Protein AF-A0A7V4UHH2-F1 (afdb_monomer)

Structure (mmCIF, N/CA/C/O backbone):
data_AF-A0A7V4UHH2-F1
#
_entry.id   AF-A0A7V4UHH2-F1
#
loop_
_atom_site.group_PDB
_atom_site.id
_atom_site.type_symbol
_atom_site.label_atom_id
_atom_site.label_alt_id
_atom_site.label_comp_id
_atom_site.label_asym_id
_atom_site.label_entity_id
_atom_site.label_seq_id
_atom_site.pdbx_PDB_ins_code
_atom_site.Cartn_x
_atom_site.Cartn_y
_atom_site.Cartn_z
_atom_site.occupancy
_atom_site.B_iso_or_equiv
_atom_site.auth_seq_id
_atom_site.auth_comp_id
_atom_site.auth_asym_id
_atom_site.auth_atom_id
_atom_site.pdbx_PDB_mod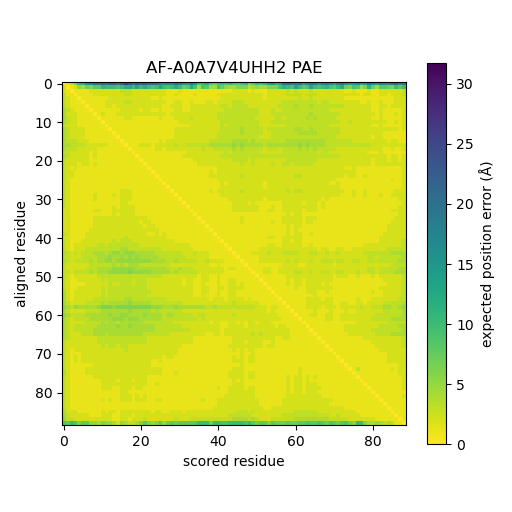el_num
ATOM 1 N N . MET A 1 1 ? -1.403 -8.468 13.330 1.00 68.56 1 MET A N 1
ATOM 2 C CA . MET A 1 1 ? -0.096 -8.697 12.677 1.00 68.56 1 MET A CA 1
ATOM 3 C C . MET A 1 1 ? 0.159 -7.509 11.778 1.00 68.56 1 MET A C 1
ATOM 5 O O . MET A 1 1 ? -0.739 -7.137 11.039 1.00 68.56 1 MET A O 1
ATOM 9 N N . ALA A 1 2 ? 1.339 -6.898 11.865 1.00 88.56 2 ALA A N 1
ATOM 10 C CA . ALA A 1 2 ? 1.680 -5.758 11.020 1.00 88.56 2 ALA A CA 1
ATOM 11 C C . ALA A 1 2 ? 1.692 -6.163 9.536 1.00 88.56 2 ALA A C 1
ATOM 13 O O . ALA A 1 2 ? 2.183 -7.242 9.197 1.00 88.56 2 ALA A O 1
ATOM 14 N N . TYR A 1 3 ? 1.180 -5.298 8.661 1.00 98.25 3 TYR A N 1
ATOM 15 C CA . TYR A 1 3 ? 1.313 -5.473 7.218 1.00 98.25 3 TYR A CA 1
ATOM 16 C C . TYR A 1 3 ? 2.788 -5.423 6.813 1.00 98.25 3 TYR A C 1
ATOM 18 O O . TYR A 1 3 ? 3.591 -4.710 7.425 1.00 98.25 3 TYR A O 1
ATOM 26 N N . THR A 1 4 ? 3.144 -6.158 5.765 1.00 98.06 4 THR A N 1
ATOM 27 C CA . THR A 1 4 ? 4.507 -6.244 5.234 1.00 98.06 4 TH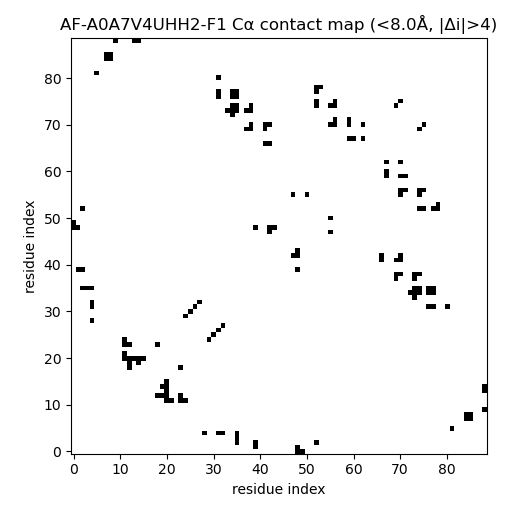R A CA 1
ATOM 28 C C . THR A 1 4 ? 4.519 -5.930 3.744 1.00 98.06 4 THR A C 1
ATOM 30 O O . THR A 1 4 ? 3.495 -6.018 3.068 1.00 98.06 4 THR A O 1
ATOM 33 N N . LEU A 1 5 ? 5.681 -5.522 3.230 1.00 98.44 5 LEU A N 1
ATOM 34 C CA . LEU A 1 5 ? 5.845 -5.242 1.807 1.00 98.44 5 LEU A CA 1
ATOM 35 C C . LEU A 1 5 ? 5.834 -6.570 1.030 1.00 98.44 5 LEU A C 1
ATOM 37 O O . LEU A 1 5 ? 6.732 -7.386 1.259 1.00 98.44 5 LEU A O 1
ATOM 41 N N . PRO A 1 6 ? 4.842 -6.823 0.153 1.00 97.88 6 PRO A N 1
ATOM 42 C CA . PRO A 1 6 ? 4.805 -8.054 -0.625 1.00 97.88 6 PRO A CA 1
ATOM 43 C C . PRO A 1 6 ? 5.971 -8.068 -1.619 1.00 97.88 6 PRO A C 1
ATOM 45 O O . PRO A 1 6 ? 6.243 -7.036 -2.225 1.00 97.88 6 PRO A O 1
ATOM 48 N N . PRO A 1 7 ? 6.663 -9.201 -1.820 1.00 97.75 7 PRO A N 1
ATOM 49 C CA . PRO A 1 7 ? 7.691 -9.283 -2.849 1.00 97.75 7 PRO A CA 1
ATOM 50 C C . PRO A 1 7 ? 7.071 -9.086 -4.238 1.00 97.75 7 PRO A C 1
ATOM 52 O O . PRO A 1 7 ? 5.953 -9.538 -4.495 1.00 97.75 7 PRO A O 1
ATOM 55 N N . LEU A 1 8 ? 7.809 -8.448 -5.149 1.00 98.19 8 LEU A N 1
ATOM 56 C CA . LEU A 1 8 ? 7.393 -8.378 -6.549 1.00 98.19 8 LEU A CA 1
ATOM 57 C C . LEU A 1 8 ? 7.423 -9.780 -7.185 1.00 98.19 8 LEU A C 1
ATOM 59 O O . LEU A 1 8 ? 8.350 -10.546 -6.910 1.00 98.19 8 LEU A O 1
ATOM 63 N N . PRO A 1 9 ? 6.466 -10.111 -8.074 1.00 98.00 9 PRO A N 1
ATOM 64 C CA . PRO A 1 9 ? 6.446 -11.400 -8.769 1.00 98.00 9 PRO A CA 1
ATOM 65 C C . PRO A 1 9 ? 7.486 -11.502 -9.903 1.00 98.00 9 PRO A C 1
ATOM 67 O O . PRO A 1 9 ? 7.614 -12.552 -10.527 1.00 98.00 9 PRO A O 1
ATOM 70 N N . TYR A 1 10 ? 8.239 -10.430 -10.165 1.00 98.44 10 TYR A N 1
ATOM 71 C CA . TYR A 1 10 ? 9.243 -10.319 -11.223 1.00 98.44 10 TYR A CA 1
ATOM 72 C C . TYR A 1 10 ? 10.390 -9.374 -10.810 1.00 98.44 10 TYR A C 1
ATOM 74 O O . TYR A 1 10 ? 10.311 -8.670 -9.800 1.00 98.44 10 TYR A O 1
ATOM 82 N N . ALA A 1 11 ? 11.476 -9.356 -11.589 1.00 98.50 11 ALA A N 1
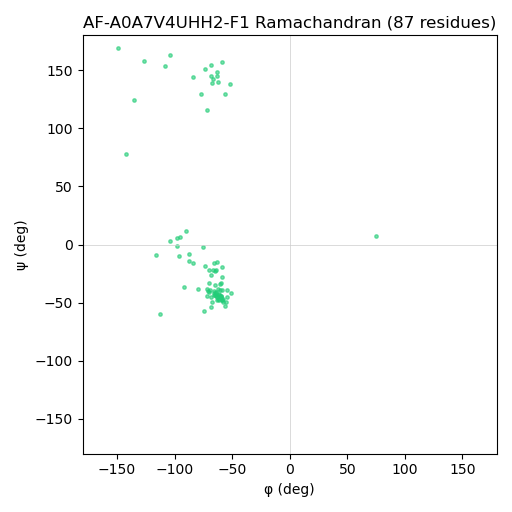ATOM 83 C CA . ALA A 1 11 ? 12.611 -8.454 -11.371 1.00 98.50 11 ALA A CA 1
ATOM 84 C C . ALA A 1 11 ? 12.241 -6.982 -11.641 1.00 98.50 11 ALA A C 1
ATOM 86 O O . ALA A 1 11 ? 11.357 -6.695 -12.443 1.00 98.50 11 ALA A O 1
ATOM 87 N N . TYR A 1 12 ? 12.950 -6.027 -11.026 1.00 98.75 12 TYR A N 1
ATOM 88 C CA . TYR A 1 12 ? 12.640 -4.593 -11.172 1.00 98.75 12 TYR A CA 1
ATOM 89 C C . TYR A 1 12 ? 12.683 -4.077 -12.618 1.00 98.75 12 TYR A C 1
ATOM 91 O O . TYR A 1 12 ? 11.967 -3.139 -12.938 1.00 98.75 12 TYR A O 1
ATOM 99 N N . ASN A 1 13 ? 13.483 -4.688 -13.491 1.00 98.62 13 ASN A N 1
ATOM 100 C CA . ASN A 1 13 ? 13.595 -4.326 -14.905 1.00 98.62 13 ASN A CA 1
ATOM 101 C C . ASN A 1 13 ? 12.697 -5.163 -15.835 1.00 98.62 13 ASN A C 1
ATOM 103 O O . ASN A 1 13 ? 12.819 -5.042 -17.050 1.00 98.62 13 ASN A O 1
ATOM 107 N N . ALA A 1 14 ? 11.825 -6.026 -15.300 1.00 98.62 14 ALA A N 1
ATOM 108 C CA . ALA A 1 14 ? 11.009 -6.933 -16.112 1.00 98.62 14 ALA A CA 1
ATOM 109 C C . ALA A 1 14 ? 10.001 -6.209 -17.020 1.00 98.62 14 ALA A C 1
ATOM 111 O O . ALA A 1 14 ? 9.587 -6.770 -18.026 1.00 98.62 14 ALA A O 1
ATOM 112 N N . LEU A 1 15 ? 9.637 -4.969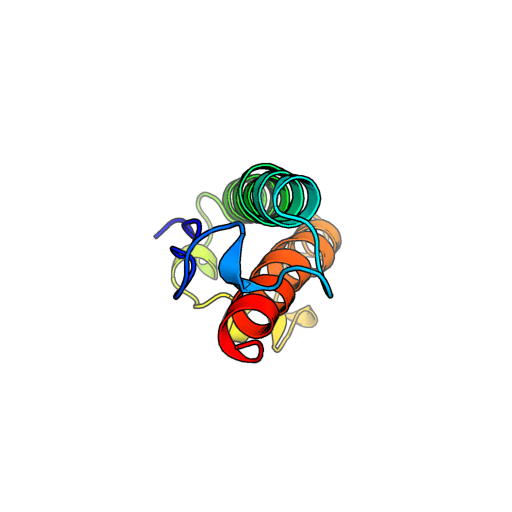 -16.678 1.00 98.56 15 LEU A N 1
ATOM 113 C CA . LEU A 1 15 ? 8.645 -4.174 -17.403 1.00 98.56 15 LEU A CA 1
ATOM 114 C C . LEU A 1 15 ? 9.269 -3.174 -18.392 1.00 98.56 15 LEU A C 1
ATOM 116 O O . LEU A 1 15 ? 8.553 -2.358 -18.976 1.00 98.56 15 LEU A O 1
ATOM 120 N N . GLU A 1 16 ? 10.589 -3.193 -18.590 1.00 98.19 16 GLU A N 1
ATOM 121 C CA . GLU A 1 16 ? 11.220 -2.331 -19.591 1.00 98.19 16 GLU A CA 1
ATOM 122 C C . GLU A 1 16 ? 10.850 -2.750 -21.026 1.00 98.19 16 GLU A C 1
ATOM 124 O O . GLU A 1 16 ? 10.709 -3.941 -21.303 1.00 98.19 16 GLU A O 1
ATOM 129 N N . PRO A 1 17 ? 10.705 -1.793 -21.970 1.00 98.31 17 PRO A N 1
ATOM 130 C CA . PRO A 1 17 ? 10.927 -0.345 -21.844 1.00 98.31 17 PRO A CA 1
ATOM 131 C C . PRO A 1 17 ? 9.674 0.438 -21.405 1.00 98.31 17 PRO A C 1
ATOM 133 O O . PRO A 1 17 ? 9.634 1.661 -21.527 1.00 98.31 17 PRO A O 1
ATOM 136 N N . HIS A 1 18 ? 8.621 -0.252 -20.961 1.00 98.69 18 HIS A N 1
ATOM 137 C CA . HIS A 1 18 ? 7.324 0.353 -20.657 1.00 98.69 18 HIS A CA 1
ATOM 138 C C . HIS A 1 18 ? 7.307 1.038 -19.288 1.00 98.69 18 HIS A C 1
ATOM 140 O O . HIS A 1 18 ? 6.718 2.109 -19.147 1.00 98.69 18 HIS A O 1
ATOM 146 N N . ILE A 1 19 ? 7.971 0.437 -18.297 1.00 98.69 19 ILE A N 1
ATOM 147 C CA . ILE A 1 19 ? 8.227 1.026 -16.981 1.00 98.69 19 ILE A CA 1
ATOM 148 C C . ILE A 1 19 ? 9.685 0.751 -16.615 1.00 98.69 19 ILE A C 1
ATOM 150 O O . ILE A 1 19 ? 10.120 -0.399 -16.608 1.00 98.69 19 ILE A O 1
ATOM 154 N N . ASP A 1 20 ? 10.442 1.806 -16.321 1.00 98.81 20 ASP A N 1
ATOM 155 C CA . ASP A 1 20 ? 11.875 1.712 -16.048 1.00 98.81 20 ASP A CA 1
ATOM 156 C C . ASP A 1 20 ? 12.189 1.093 -14.675 1.00 98.81 20 ASP A C 1
ATOM 158 O O . ASP A 1 20 ? 11.441 1.246 -13.699 1.00 98.81 20 ASP A O 1
ATOM 162 N N . ALA A 1 21 ? 13.346 0.430 -14.576 1.00 98.75 21 ALA A N 1
ATOM 163 C CA . ALA A 1 21 ? 13.748 -0.267 -13.357 1.00 98.75 21 ALA A CA 1
ATOM 164 C C . ALA A 1 21 ? 13.868 0.650 -12.129 1.00 98.75 21 ALA A C 1
ATOM 166 O O . ALA A 1 21 ? 13.583 0.228 -11.003 1.00 98.75 21 ALA A O 1
ATOM 167 N N . ARG A 1 22 ? 14.274 1.913 -12.324 1.00 98.75 22 ARG A N 1
ATOM 168 C CA . ARG A 1 22 ? 14.460 2.861 -11.220 1.00 98.75 22 ARG A CA 1
ATOM 169 C C . ARG A 1 22 ? 13.120 3.292 -10.631 1.00 98.75 22 ARG A C 1
ATOM 171 O O . ARG A 1 22 ? 12.997 3.359 -9.405 1.00 98.75 22 ARG A O 1
ATOM 178 N N . THR A 1 23 ? 12.121 3.524 -11.478 1.00 98.88 23 THR A N 1
ATOM 179 C CA . THR A 1 23 ? 10.733 3.730 -11.060 1.00 98.88 23 THR A CA 1
ATOM 180 C C . THR A 1 23 ? 10.236 2.527 -10.273 1.00 98.88 23 THR A C 1
ATOM 182 O O . THR A 1 23 ? 9.752 2.710 -9.160 1.00 98.88 23 THR A O 1
ATOM 185 N N . MET A 1 24 ? 10.411 1.301 -10.775 1.00 98.81 24 MET A N 1
ATOM 186 C CA . MET A 1 24 ? 9.949 0.092 -10.080 1.00 98.81 24 MET A CA 1
ATOM 187 C C . MET A 1 24 ? 10.581 -0.069 -8.691 1.00 98.81 24 MET A C 1
ATOM 189 O O . MET A 1 24 ? 9.875 -0.332 -7.716 1.00 98.81 24 MET A O 1
ATOM 193 N N . GLU A 1 25 ? 11.890 0.156 -8.569 1.00 98.81 25 GLU A N 1
ATOM 194 C CA . GLU A 1 25 ? 12.602 0.075 -7.292 1.00 98.81 25 GLU A CA 1
ATOM 195 C C . GLU A 1 25 ? 12.102 1.123 -6.286 1.00 98.81 25 GLU A C 1
ATOM 197 O O . GLU A 1 25 ? 11.802 0.786 -5.137 1.00 98.81 25 GLU A O 1
ATOM 202 N N . ILE A 1 26 ? 11.972 2.389 -6.696 1.00 98.88 26 ILE A N 1
ATOM 203 C CA . ILE A 1 26 ? 11.514 3.473 -5.813 1.00 98.88 26 ILE A CA 1
ATOM 204 C C . ILE A 1 26 ? 10.035 3.287 -5.447 1.00 98.88 26 ILE A C 1
ATOM 206 O O . ILE A 1 26 ? 9.657 3.399 -4.278 1.00 98.88 26 ILE A O 1
ATOM 210 N N . HIS A 1 27 ? 9.190 2.975 -6.425 1.00 98.88 27 HIS A N 1
ATOM 211 C CA . HIS A 1 27 ? 7.749 2.827 -6.244 1.00 98.88 27 HIS A CA 1
ATOM 212 C C . HIS A 1 27 ? 7.421 1.661 -5.299 1.00 98.88 27 HIS A C 1
ATOM 214 O O . HIS A 1 27 ? 6.607 1.808 -4.384 1.00 98.88 27 HIS A O 1
ATOM 220 N N . HIS A 1 28 ? 8.133 0.542 -5.433 1.00 98.88 28 HIS A N 1
ATOM 221 C CA . HIS A 1 28 ? 7.992 -0.602 -4.543 1.00 98.88 28 HIS A CA 1
ATOM 222 C C . HIS A 1 28 ? 8.636 -0.361 -3.164 1.00 98.88 28 HIS A C 1
ATOM 224 O O . HIS A 1 28 ? 7.967 -0.420 -2.135 1.00 98.88 28 HIS A O 1
ATOM 230 N N . THR A 1 29 ? 9.932 -0.045 -3.104 1.00 98.69 29 THR A N 1
ATOM 231 C CA . THR A 1 29 ? 10.681 -0.056 -1.829 1.00 98.69 29 THR A CA 1
ATOM 232 C C . THR A 1 29 ? 10.543 1.220 -1.001 1.00 98.69 29 THR A C 1
ATOM 234 O O . THR A 1 29 ? 10.891 1.216 0.182 1.00 98.69 29 THR A O 1
ATOM 237 N N . LYS A 1 30 ? 10.064 2.323 -1.593 1.00 98.69 30 LYS A N 1
ATOM 238 C CA . LYS A 1 30 ? 9.870 3.605 -0.895 1.00 98.69 30 LYS A CA 1
ATOM 239 C C . LYS A 1 30 ? 8.398 3.958 -0.772 1.00 98.69 30 LYS A C 1
ATOM 241 O O . LYS A 1 30 ? 7.917 4.073 0.351 1.00 98.69 30 LYS A O 1
ATOM 246 N N . HIS A 1 31 ? 7.677 4.102 -1.883 1.00 98.88 31 HIS A N 1
ATOM 247 C CA . HIS A 1 31 ? 6.282 4.558 -1.832 1.00 98.88 31 HIS A CA 1
ATOM 248 C C . HIS A 1 31 ? 5.363 3.515 -1.187 1.00 98.88 31 HIS A C 1
ATOM 250 O O . 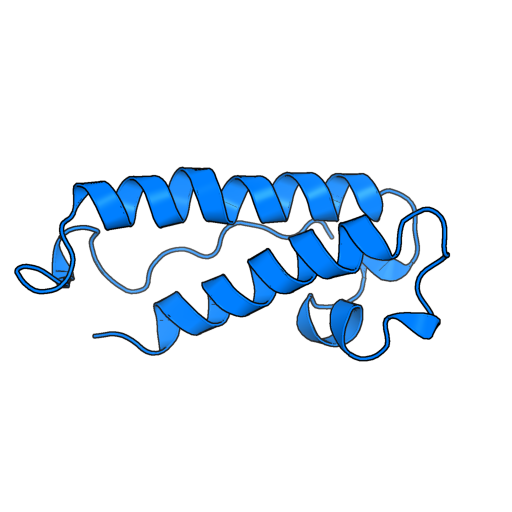HIS A 1 31 ? 4.708 3.824 -0.192 1.00 98.88 31 HIS A O 1
ATOM 256 N N . HIS A 1 32 ? 5.371 2.268 -1.673 1.00 98.81 32 HIS A N 1
ATOM 257 C CA . HIS A 1 32 ? 4.556 1.209 -1.072 1.00 98.81 32 HIS A CA 1
ATOM 258 C C . HIS A 1 32 ? 4.947 0.954 0.396 1.00 98.81 32 HIS A C 1
ATOM 260 O O . HIS A 1 32 ? 4.080 0.885 1.269 1.00 98.81 32 HIS A O 1
ATOM 266 N N . GLN A 1 33 ? 6.250 0.927 0.697 1.00 98.81 33 GLN A N 1
ATOM 267 C CA . GLN A 1 33 ? 6.739 0.780 2.071 1.00 98.81 33 GLN A CA 1
ATOM 268 C C . GLN A 1 33 ? 6.278 1.916 3.000 1.00 98.81 33 GLN A C 1
ATOM 270 O O . GLN A 1 33 ? 5.942 1.660 4.156 1.00 98.81 33 GLN A O 1
ATOM 275 N N . ALA A 1 34 ? 6.237 3.165 2.524 1.00 98.88 34 ALA A N 1
ATOM 276 C CA . ALA A 1 34 ? 5.779 4.298 3.325 1.00 98.88 34 ALA A CA 1
ATOM 277 C C . ALA A 1 34 ? 4.301 4.160 3.714 1.00 98.88 34 ALA A C 1
ATOM 279 O O . ALA A 1 34 ? 3.955 4.390 4.874 1.00 98.88 34 ALA A O 1
ATOM 280 N N . TYR A 1 35 ? 3.445 3.719 2.784 1.00 98.88 35 TYR A N 1
ATOM 281 C CA . TYR A 1 35 ? 2.045 3.424 3.095 1.00 98.88 35 TYR A CA 1
ATOM 282 C C . TYR A 1 35 ? 1.932 2.356 4.184 1.00 98.88 35 TYR A C 1
ATOM 284 O O . TYR A 1 35 ? 1.240 2.570 5.177 1.00 98.88 35 TYR A O 1
ATOM 292 N N . ILE A 1 36 ? 2.673 1.254 4.055 1.00 98.81 36 ILE A N 1
ATOM 293 C CA . ILE A 1 36 ? 2.676 0.162 5.039 1.00 98.81 36 ILE A CA 1
ATOM 294 C C . ILE A 1 36 ? 3.102 0.660 6.425 1.00 98.81 36 ILE A C 1
ATOM 296 O O . ILE A 1 36 ? 2.411 0.407 7.411 1.00 98.81 36 ILE A O 1
ATOM 300 N N . ASN A 1 37 ? 4.198 1.420 6.506 1.00 98.75 37 ASN A N 1
ATOM 301 C CA . ASN A 1 37 ? 4.697 1.960 7.772 1.00 98.75 37 ASN A CA 1
ATOM 302 C C . ASN A 1 37 ? 3.642 2.829 8.470 1.00 98.75 37 ASN A C 1
ATOM 304 O O . ASN A 1 37 ? 3.381 2.664 9.661 1.00 98.75 37 ASN A O 1
ATOM 308 N N . ASN A 1 38 ? 3.010 3.727 7.715 1.00 98.81 38 ASN A N 1
ATOM 309 C CA . ASN A 1 38 ? 2.042 4.674 8.255 1.00 98.81 38 ASN A CA 1
ATOM 310 C C . ASN A 1 38 ? 0.736 4.001 8.690 1.00 98.81 38 ASN A C 1
ATOM 312 O O . ASN A 1 38 ? 0.187 4.366 9.729 1.00 98.81 38 ASN A O 1
ATOM 316 N N . VAL A 1 39 ? 0.218 3.032 7.921 1.00 98.69 39 VAL A N 1
ATOM 317 C CA . VAL A 1 39 ? -1.007 2.325 8.325 1.00 98.69 39 VAL A CA 1
ATOM 318 C C . VAL A 1 39 ? -0.747 1.434 9.538 1.00 98.69 39 VAL A C 1
ATOM 320 O O . VAL A 1 39 ? -1.564 1.447 10.452 1.00 98.69 39 VAL A O 1
ATOM 323 N N . ASN A 1 40 ? 0.407 0.756 9.611 1.00 98.62 40 ASN A N 1
ATOM 324 C CA . ASN A 1 40 ? 0.789 -0.049 10.773 1.00 98.62 40 ASN A CA 1
ATOM 325 C C . ASN A 1 40 ? 0.869 0.805 12.042 1.00 98.62 40 ASN A C 1
ATOM 327 O O . ASN A 1 40 ? 0.315 0.423 13.068 1.00 98.62 40 ASN A O 1
ATOM 331 N N . ALA A 1 41 ? 1.497 1.983 11.962 1.00 98.50 41 ALA A N 1
ATOM 332 C CA . ALA A 1 41 ? 1.558 2.918 13.083 1.00 98.50 41 ALA A CA 1
ATOM 333 C C . ALA A 1 41 ? 0.163 3.411 13.508 1.00 98.50 41 ALA A C 1
ATOM 335 O O . ALA A 1 41 ? -0.104 3.554 14.697 1.00 98.50 41 ALA A O 1
ATOM 336 N N . ALA A 1 42 ? -0.743 3.645 12.552 1.00 98.25 42 ALA A N 1
ATOM 337 C CA . ALA A 1 42 ? -2.092 4.133 12.838 1.00 98.25 42 ALA A CA 1
ATOM 338 C C . ALA A 1 42 ? -2.989 3.098 13.534 1.00 98.25 42 ALA A C 1
ATOM 340 O O . ALA A 1 42 ? -3.854 3.481 14.319 1.00 98.25 42 ALA A O 1
ATOM 341 N N . ILE A 1 43 ? -2.812 1.809 13.231 1.00 97.62 43 ILE A N 1
ATOM 342 C CA . ILE A 1 43 ? -3.638 0.725 13.784 1.00 97.62 43 ILE A CA 1
ATOM 343 C C . ILE A 1 43 ? -2.986 0.013 14.974 1.00 97.62 43 ILE A C 1
ATOM 345 O O . ILE A 1 43 ? -3.602 -0.892 15.536 1.00 97.62 43 ILE A O 1
ATOM 349 N N . GLN A 1 44 ? -1.772 0.402 15.368 1.00 97.50 44 GLN A N 1
ATOM 350 C CA . GLN A 1 44 ? -1.021 -0.263 16.429 1.00 97.50 44 GLN A CA 1
ATOM 351 C C . GLN A 1 44 ? -1.810 -0.307 17.750 1.00 97.50 44 GLN A C 1
ATOM 353 O O . GLN A 1 44 ? -2.308 0.709 18.230 1.00 97.50 44 GLN A O 1
ATOM 358 N N . GLY A 1 45 ? -1.907 -1.491 18.354 1.00 95.12 45 GLY A N 1
ATOM 359 C CA . GLY A 1 45 ? -2.638 -1.734 19.598 1.00 95.12 45 GLY A CA 1
ATOM 360 C C . GLY A 1 45 ? -4.162 -1.756 19.451 1.00 95.12 45 GLY A C 1
ATOM 361 O O . GLY A 1 45 ? -4.862 -1.827 20.459 1.00 95.12 45 GLY A O 1
ATOM 362 N N . THR A 1 46 ? -4.691 -1.700 18.226 1.00 95.06 46 THR A N 1
ATOM 363 C CA . THR A 1 46 ? -6.135 -1.770 17.950 1.00 95.06 46 THR A CA 1
ATOM 364 C C . THR A 1 46 ? -6.536 -3.146 17.412 1.00 95.06 46 THR A C 1
ATOM 366 O O . THR A 1 46 ? -5.707 -3.904 16.906 1.00 95.06 46 THR A O 1
ATOM 369 N N . ASP A 1 47 ? -7.832 -3.469 17.436 1.00 94.44 47 ASP A N 1
ATOM 370 C CA . ASP A 1 47 ? -8.339 -4.707 16.822 1.00 94.44 47 ASP A CA 1
ATOM 371 C C . ASP A 1 47 ? -8.196 -4.741 15.290 1.00 94.44 47 ASP A C 1
ATOM 373 O O . ASP A 1 47 ? -8.247 -5.818 14.691 1.00 94.44 47 ASP A O 1
ATOM 377 N N . PHE A 1 48 ? -7.952 -3.591 14.652 1.00 96.19 48 PHE A N 1
ATOM 378 C CA . PHE A 1 48 ? -7.760 -3.496 13.205 1.00 96.19 48 PHE A CA 1
ATOM 379 C C . PHE A 1 48 ? -6.486 -4.201 12.721 1.00 96.19 48 PHE A C 1
ATOM 381 O O . PHE A 1 48 ? -6.442 -4.620 11.569 1.00 96.19 48 PHE A O 1
ATOM 388 N N . GLU A 1 49 ? -5.489 -4.426 13.588 1.00 96.06 49 GLU A N 1
ATOM 389 C CA . GLU A 1 49 ? -4.277 -5.197 13.253 1.00 96.06 49 GLU A CA 1
ATOM 390 C C . GLU A 1 49 ? -4.550 -6.637 12.799 1.00 96.06 49 GLU A C 1
ATOM 392 O O . GLU A 1 49 ? -3.665 -7.310 12.265 1.00 96.06 49 GLU A O 1
ATOM 397 N N . LYS A 1 50 ? -5.731 -7.171 13.113 1.00 95.19 50 LYS A N 1
ATOM 398 C CA . LYS A 1 50 ? -6.112 -8.548 12.785 1.00 95.19 50 LYS A CA 1
ATOM 399 C C . LYS A 1 50 ? -6.744 -8.653 11.398 1.00 95.19 50 LYS A C 1
ATOM 401 O O . LYS A 1 50 ? -6.882 -9.762 10.895 1.00 95.19 50 LYS A O 1
ATOM 406 N N . LEU A 1 51 ? -7.136 -7.524 10.808 1.00 96.69 51 LEU A N 1
ATOM 407 C CA . LEU A 1 51 ? -7.797 -7.474 9.512 1.00 96.69 51 LEU A CA 1
ATOM 408 C C . LEU A 1 51 ? -6.772 -7.508 8.385 1.00 96.69 51 LEU A C 1
ATOM 410 O O . LEU A 1 51 ? -5.725 -6.860 8.462 1.00 96.69 51 LEU A O 1
ATOM 414 N N . SER A 1 52 ? -7.114 -8.177 7.289 1.00 97.50 52 SER A N 1
ATOM 415 C CA . SER A 1 52 ? -6.455 -7.903 6.011 1.00 97.50 52 SER A CA 1
ATOM 416 C C . SER A 1 52 ? -6.644 -6.430 5.618 1.00 97.50 52 SER A C 1
ATOM 418 O O . SER A 1 52 ? -7.588 -5.767 6.059 1.00 97.50 52 SER A O 1
ATOM 420 N N . VAL A 1 53 ? -5.761 -5.897 4.767 1.00 98.00 53 VAL A N 1
ATOM 421 C CA . VAL A 1 53 ? -5.882 -4.499 4.323 1.00 98.00 53 VAL A CA 1
ATOM 422 C C . VAL A 1 53 ? -7.202 -4.246 3.586 1.00 98.00 53 VAL A C 1
ATOM 424 O O . VAL A 1 53 ? -7.800 -3.187 3.748 1.00 98.00 53 VAL A O 1
ATOM 427 N N . GLU A 1 54 ? -7.701 -5.235 2.841 1.00 98.06 54 GLU A N 1
ATOM 428 C CA . GLU A 1 54 ? -8.984 -5.164 2.138 1.00 98.06 54 GLU A CA 1
ATOM 429 C C . GLU A 1 54 ? -10.166 -5.074 3.105 1.00 98.06 54 GLU A C 1
ATOM 431 O O . GLU A 1 54 ? -11.075 -4.274 2.895 1.00 98.06 54 GLU A O 1
ATOM 436 N N . GLU A 1 55 ? -10.159 -5.865 4.181 1.00 97.81 55 GLU A N 1
ATOM 437 C CA . GLU A 1 55 ? -11.181 -5.791 5.230 1.00 97.81 55 GLU A CA 1
ATOM 438 C C . GLU A 1 55 ? -11.122 -4.460 5.981 1.00 97.81 55 GLU A C 1
ATOM 440 O O . GLU A 1 55 ? -12.170 -3.876 6.261 1.00 97.81 55 GLU A O 1
ATOM 445 N N . LEU A 1 56 ? -9.914 -3.957 6.256 1.00 97.56 56 LEU A N 1
ATOM 446 C CA . LEU A 1 56 ? -9.699 -2.675 6.923 1.00 97.56 56 LEU A CA 1
ATOM 447 C C . LEU A 1 56 ? -10.303 -1.506 6.132 1.00 97.56 56 LEU A C 1
ATOM 449 O O . LEU A 1 56 ? -10.956 -0.638 6.713 1.00 97.56 56 LEU A O 1
ATOM 453 N N . ILE A 1 57 ? -10.104 -1.473 4.811 1.00 98.00 57 ILE A N 1
ATOM 454 C CA . ILE A 1 57 ? -10.581 -0.365 3.965 1.00 98.00 57 ILE A CA 1
ATOM 455 C C . ILE A 1 57 ? -12.014 -0.546 3.449 1.00 98.00 57 ILE A C 1
ATOM 457 O O . ILE A 1 57 ? -12.566 0.393 2.875 1.00 98.00 57 ILE A O 1
ATOM 461 N N . ARG A 1 58 ? -12.636 -1.715 3.659 1.00 97.94 58 ARG A N 1
ATOM 462 C CA . ARG A 1 58 ? -14.000 -2.019 3.187 1.00 97.94 58 ARG A CA 1
ATOM 463 C C . ARG A 1 58 ? -15.072 -1.145 3.836 1.00 97.94 58 ARG A C 1
ATOM 465 O O . ARG A 1 58 ? -16.057 -0.814 3.184 1.00 97.94 58 ARG A O 1
ATOM 472 N N . ASP A 1 59 ? -14.899 -0.793 5.109 1.00 95.31 59 ASP A N 1
ATOM 473 C CA . ASP A 1 59 ? -15.866 -0.003 5.878 1.00 95.31 59 ASP A CA 1
ATOM 474 C C . ASP A 1 59 ? -15.157 0.990 6.811 1.00 95.31 59 ASP A C 1
ATOM 476 O O . ASP A 1 59 ? -15.033 0.794 8.022 1.00 95.31 59 ASP A O 1
ATOM 480 N N . LEU A 1 60 ? -14.689 2.096 6.228 1.00 97.81 60 LEU A N 1
ATOM 481 C CA . LEU A 1 60 ? -13.956 3.143 6.949 1.00 97.81 60 LEU A CA 1
ATOM 482 C C . LEU A 1 60 ? -14.788 3.847 8.032 1.00 97.81 60 LEU A C 1
ATOM 484 O O . LEU A 1 60 ? -14.213 4.512 8.893 1.00 97.81 60 LEU A O 1
ATOM 488 N N . ASN A 1 61 ? -16.116 3.704 8.036 1.00 97.62 61 ASN A N 1
ATOM 489 C CA . ASN A 1 61 ? -16.955 4.284 9.086 1.00 97.62 61 ASN A CA 1
ATOM 490 C C . ASN A 1 61 ? -16.736 3.594 10.439 1.00 97.62 61 ASN A C 1
ATOM 492 O O . ASN A 1 61 ? -16.888 4.239 11.475 1.00 97.62 61 ASN A O 1
ATOM 496 N N . LYS A 1 62 ? -16.316 2.319 10.436 1.00 96.81 62 LYS A N 1
ATOM 497 C CA . LYS A 1 62 ? -15.930 1.579 11.650 1.00 96.81 62 LYS A CA 1
ATOM 498 C C . LYS A 1 62 ? -14.582 2.010 12.213 1.00 96.81 62 LYS A C 1
ATOM 500 O O . LYS A 1 62 ? -14.302 1.751 13.379 1.00 96.81 62 LYS A O 1
ATOM 505 N N . VAL A 1 63 ? -13.753 2.668 11.407 1.00 97.69 63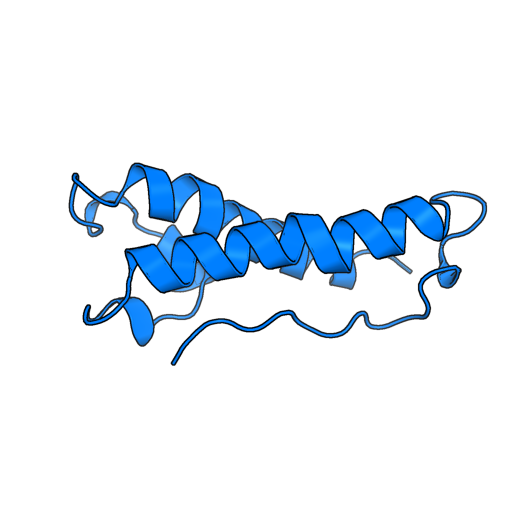 VAL A N 1
ATOM 506 C CA . VAL A 1 63 ? -12.459 3.183 11.848 1.00 97.69 63 VAL A CA 1
ATOM 507 C C . VAL A 1 63 ? -12.684 4.472 12.660 1.00 97.69 63 VAL A C 1
ATOM 509 O O . VAL A 1 63 ? -13.387 5.374 12.173 1.00 97.69 63 VAL A O 1
ATOM 512 N N . PRO A 1 64 ? -12.103 4.592 13.874 1.00 97.94 64 PRO A N 1
ATOM 513 C CA . PRO A 1 64 ? -12.187 5.790 14.700 1.00 97.94 64 PRO A CA 1
ATOM 514 C C . PRO A 1 64 ? -11.773 7.045 13.935 1.00 97.94 64 PRO A C 1
ATOM 516 O O . PRO A 1 64 ? -10.798 7.039 13.181 1.00 97.94 64 PRO A O 1
ATOM 519 N N . GLU A 1 65 ? -12.520 8.129 14.130 1.00 98.25 65 GLU A N 1
ATOM 520 C CA . GLU A 1 65 ? -12.373 9.364 13.353 1.00 98.25 65 GLU A CA 1
ATOM 521 C C . GLU A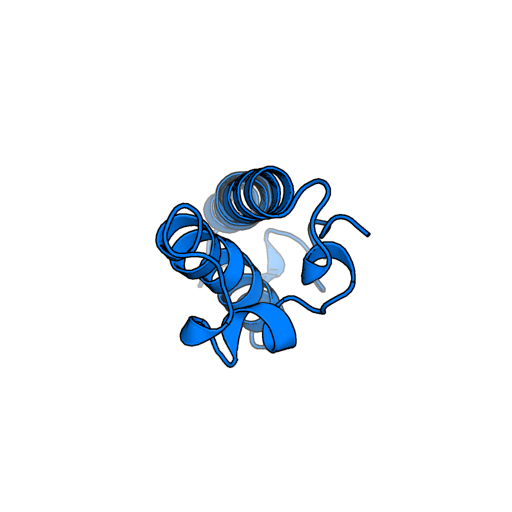 1 65 ? -10.940 9.917 13.376 1.00 98.25 65 GLU A C 1
ATOM 523 O O . GLU A 1 65 ? -10.419 10.318 12.336 1.00 98.25 65 GLU A O 1
ATOM 528 N N . ASN A 1 66 ? -10.267 9.839 14.527 1.00 98.06 66 ASN A N 1
ATOM 529 C CA . ASN A 1 66 ? -8.907 10.337 14.722 1.00 98.06 66 ASN A CA 1
ATOM 530 C C . ASN A 1 66 ? -7.837 9.613 13.883 1.00 98.06 66 ASN A C 1
ATOM 532 O O . ASN A 1 66 ? -6.781 10.192 13.641 1.00 98.06 66 ASN A O 1
ATOM 536 N N . ILE A 1 67 ? -8.088 8.380 13.426 1.00 98.19 67 ILE A N 1
ATOM 537 C CA . ILE A 1 67 ? -7.161 7.623 12.562 1.00 98.19 67 ILE A CA 1
ATOM 538 C C . ILE A 1 67 ? -7.736 7.332 11.171 1.00 98.19 67 ILE A C 1
ATOM 540 O O . ILE A 1 67 ? -7.004 6.884 10.286 1.00 98.19 67 ILE A O 1
ATOM 544 N N . ARG A 1 68 ? -9.028 7.603 10.940 1.00 98.56 68 ARG A N 1
ATOM 545 C CA . ARG A 1 68 ? -9.756 7.222 9.719 1.00 98.56 68 ARG A CA 1
ATOM 546 C C . ARG A 1 68 ? -9.089 7.719 8.445 1.00 98.56 68 ARG A C 1
ATOM 548 O O . ARG A 1 68 ? -8.947 6.953 7.497 1.00 98.56 68 ARG A O 1
ATOM 555 N N . THR A 1 69 ? -8.651 8.976 8.414 1.00 98.75 69 THR A N 1
ATOM 556 C CA . THR A 1 69 ? -7.970 9.542 7.238 1.00 98.75 69 THR A CA 1
ATOM 557 C C . THR A 1 69 ? -6.628 8.859 6.982 1.00 98.75 69 THR A C 1
ATOM 559 O O . THR A 1 69 ? -6.310 8.534 5.838 1.00 98.75 69 THR A O 1
ATOM 562 N N . THR A 1 70 ? -5.857 8.578 8.035 1.00 98.69 70 THR A N 1
ATOM 563 C CA . THR A 1 70 ? -4.574 7.873 7.919 1.00 98.69 70 THR A CA 1
ATOM 564 C C . THR A 1 70 ? -4.775 6.452 7.407 1.00 98.69 70 THR A C 1
ATOM 566 O O . THR A 1 70 ? -4.074 6.047 6.480 1.00 98.69 70 THR A O 1
ATOM 569 N N . VAL A 1 71 ? -5.765 5.730 7.940 1.00 98.56 71 VAL A N 1
ATOM 570 C CA . VAL A 1 71 ? -6.136 4.383 7.483 1.00 98.56 71 VAL A CA 1
ATOM 571 C C . VAL A 1 71 ? -6.629 4.405 6.038 1.00 98.56 71 VAL A C 1
ATOM 573 O O . VAL A 1 71 ? -6.168 3.602 5.235 1.00 98.56 71 VAL A O 1
ATOM 576 N N . ARG A 1 72 ? -7.489 5.357 5.660 1.00 98.81 72 ARG A N 1
ATOM 577 C CA . ARG A 1 72 ? -7.955 5.519 4.276 1.00 98.81 72 ARG A CA 1
ATOM 578 C C . ARG A 1 72 ? -6.788 5.694 3.308 1.00 98.81 72 ARG A C 1
ATOM 580 O O . ARG A 1 72 ? -6.706 4.983 2.313 1.00 98.81 72 ARG A O 1
ATOM 587 N N . ASN A 1 73 ? -5.901 6.644 3.592 1.00 98.88 73 ASN A N 1
ATOM 588 C CA . ASN A 1 73 ? -4.839 7.021 2.663 1.00 98.88 73 ASN A CA 1
ATOM 589 C C . ASN A 1 73 ? -3.755 5.942 2.576 1.00 98.88 73 ASN A C 1
ATOM 591 O O . ASN A 1 73 ? -3.322 5.588 1.484 1.00 98.88 73 ASN A O 1
ATOM 595 N N . ASN A 1 74 ? -3.326 5.404 3.718 1.00 98.88 74 ASN A N 1
ATOM 596 C CA . ASN A 1 74 ? -2.195 4.480 3.777 1.00 98.88 74 ASN A CA 1
ATOM 597 C C . ASN A 1 74 ? -2.626 3.012 3.653 1.00 98.88 74 ASN A C 1
ATOM 599 O O . ASN A 1 74 ? -1.957 2.243 2.972 1.00 98.88 74 ASN A O 1
ATOM 603 N N . GLY A 1 75 ? -3.773 2.628 4.219 1.00 98.69 75 GLY A N 1
ATOM 604 C CA . GLY A 1 75 ? -4.384 1.323 3.956 1.00 98.69 75 GLY A CA 1
ATOM 605 C C . GLY A 1 75 ? -4.822 1.202 2.498 1.00 98.69 75 GLY A C 1
ATOM 606 O O . GLY A 1 75 ? -4.506 0.216 1.841 1.00 98.69 75 GLY A O 1
ATOM 607 N N . GLY A 1 76 ? -5.445 2.250 1.945 1.00 98.81 76 GLY A N 1
ATOM 608 C CA . GLY A 1 76 ? -5.755 2.314 0.515 1.00 98.81 76 GLY A CA 1
ATOM 609 C C . GLY A 1 76 ? -4.494 2.268 -0.351 1.00 98.81 76 GLY A C 1
ATOM 610 O O . GLY A 1 76 ? -4.441 1.509 -1.312 1.00 98.81 76 GLY A O 1
ATOM 611 N N . GLY A 1 77 ? -3.443 3.008 0.022 1.00 98.88 77 GLY A N 1
ATOM 612 C CA . GLY A 1 77 ? -2.137 2.931 -0.636 1.00 98.88 77 GLY A CA 1
ATOM 613 C C . GLY A 1 77 ? -1.579 1.505 -0.668 1.00 98.88 77 GLY A C 1
ATOM 614 O O . GLY A 1 77 ? -1.226 1.019 -1.740 1.00 98.88 77 GLY A O 1
ATOM 615 N N . HIS A 1 78 ? -1.565 0.807 0.469 1.00 98.81 78 HIS A N 1
ATOM 616 C CA . HIS A 1 78 ? -1.099 -0.579 0.546 1.00 98.81 78 HIS A CA 1
ATOM 617 C C . HIS A 1 78 ? -1.944 -1.540 -0.310 1.00 98.81 78 HIS A C 1
ATOM 619 O O . HIS A 1 78 ? -1.383 -2.308 -1.095 1.00 98.81 78 HIS A O 1
ATOM 625 N N . ALA A 1 79 ? -3.276 -1.469 -0.230 1.00 98.69 79 ALA A N 1
ATOM 626 C CA . ALA A 1 79 ? -4.161 -2.321 -1.028 1.00 98.69 79 ALA A CA 1
ATOM 627 C C . ALA A 1 79 ? -3.981 -2.082 -2.536 1.00 98.69 79 ALA A C 1
ATOM 629 O O . ALA A 1 79 ? -3.778 -3.026 -3.299 1.00 98.69 79 ALA A O 1
ATOM 630 N N . ASN A 1 80 ? -3.974 -0.815 -2.957 1.00 98.88 80 ASN A N 1
ATOM 631 C CA . ASN A 1 80 ? -3.859 -0.444 -4.364 1.00 98.88 80 ASN A CA 1
ATOM 632 C C . ASN A 1 80 ? -2.538 -0.928 -4.975 1.00 98.88 80 ASN A C 1
ATOM 634 O O . ASN A 1 80 ? -2.543 -1.482 -6.070 1.00 98.88 80 ASN A O 1
ATOM 638 N N . HIS A 1 81 ? -1.412 -0.751 -4.276 1.00 98.88 81 HIS A N 1
ATOM 639 C CA . HIS A 1 81 ? -0.108 -1.179 -4.794 1.00 98.88 81 HIS A CA 1
ATOM 640 C C . HIS A 1 81 ? 0.033 -2.701 -4.781 1.00 98.88 81 HIS A C 1
ATOM 642 O O . HIS A 1 81 ? 0.568 -3.263 -5.730 1.00 98.88 81 HIS A O 1
ATOM 648 N N . SER A 1 82 ? -0.485 -3.379 -3.752 1.00 98.75 82 SER A N 1
ATOM 649 C CA . SER A 1 82 ? -0.484 -4.848 -3.708 1.00 98.75 82 SER A CA 1
ATOM 650 C C . SER A 1 82 ? -1.229 -5.449 -4.903 1.00 98.75 82 SER A C 1
ATOM 652 O O . SER A 1 82 ? -0.744 -6.408 -5.499 1.00 98.75 82 SER A O 1
ATOM 654 N N . LEU A 1 83 ? -2.345 -4.839 -5.321 1.00 98.62 83 LEU A N 1
ATOM 655 C CA . LEU A 1 83 ? -3.020 -5.204 -6.566 1.00 98.62 83 LEU A CA 1
ATOM 656 C C . LEU A 1 83 ? -2.176 -4.835 -7.794 1.00 98.62 83 LEU A C 1
ATOM 658 O O . LEU A 1 83 ? -1.959 -5.683 -8.654 1.00 98.62 83 LEU A O 1
ATOM 662 N N . PHE A 1 84 ? -1.671 -3.601 -7.866 1.00 98.81 84 PHE A N 1
ATOM 663 C CA . PHE A 1 84 ? -0.921 -3.083 -9.016 1.00 98.81 84 PHE A CA 1
ATOM 664 C C . PHE A 1 84 ? 0.232 -4.002 -9.451 1.00 98.81 84 PHE A C 1
ATOM 666 O O . PHE A 1 84 ? 0.390 -4.259 -10.641 1.00 98.81 84 PHE A O 1
ATOM 673 N N . TRP A 1 85 ? 0.989 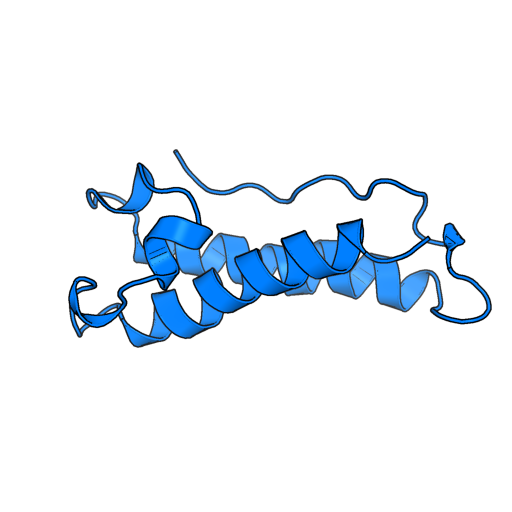-4.566 -8.505 1.00 98.62 85 TRP A N 1
ATOM 674 C CA . TRP A 1 85 ? 2.105 -5.471 -8.816 1.00 98.62 85 TRP A CA 1
ATOM 675 C C . TRP A 1 85 ? 1.687 -6.835 -9.373 1.00 98.62 85 TRP A C 1
ATOM 677 O O . TRP A 1 85 ? 2.497 -7.498 -10.011 1.00 98.62 85 TRP A O 1
ATOM 687 N N . THR A 1 86 ? 0.453 -7.276 -9.126 1.00 98.31 86 THR A N 1
ATOM 688 C CA . THR A 1 86 ? -0.025 -8.611 -9.535 1.00 98.31 86 THR A CA 1
ATOM 689 C C . THR A 1 86 ? -0.782 -8.604 -10.861 1.00 98.31 86 THR A C 1
ATOM 691 O O . THR A 1 86 ? -1.049 -9.667 -11.414 1.00 98.31 86 THR A O 1
ATOM 694 N N . ILE A 1 87 ? -1.106 -7.419 -11.388 1.00 98.38 87 ILE A N 1
ATOM 695 C CA . ILE A 1 87 ? -1.845 -7.243 -12.650 1.00 98.38 87 ILE A CA 1
ATOM 696 C C . ILE A 1 87 ? -0.958 -6.815 -13.829 1.00 98.38 87 ILE A C 1
ATOM 698 O O . ILE A 1 87 ? -1.475 -6.559 -14.915 1.00 98.38 87 ILE A O 1
ATOM 702 N N . MET A 1 88 ? 0.356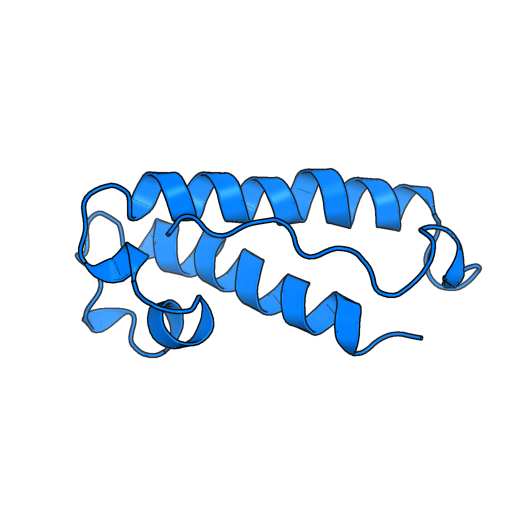 -6.710 -13.622 1.00 97.94 88 MET A N 1
ATOM 703 C CA . MET A 1 88 ? 1.346 -6.428 -14.667 1.00 97.94 88 MET A CA 1
ATOM 704 C C . MET A 1 88 ? 2.175 -7.681 -14.966 1.00 97.94 88 MET A C 1
ATOM 706 O O . MET A 1 88 ? 2.322 -8.545 -14.099 1.00 97.94 88 MET A O 1
ATOM 710 N N . ALA A 1 89 ? 2.710 -7.771 -16.185 1.00 90.06 89 ALA A N 1
ATOM 711 C CA . ALA A 1 89 ? 3.603 -8.835 -16.636 1.00 90.06 89 ALA A CA 1
ATOM 712 C C . ALA A 1 89 ? 4.541 -8.320 -17.730 1.00 90.06 89 ALA A C 1
ATOM 714 O O . ALA A 1 89 ? 4.094 -7.438 -18.502 1.00 90.06 89 ALA A O 1
#

Secondary structure (DSSP, 8-state):
-----PPPSS-TTTTTTTS-HHHHHHIIIIIIHHHHHHHHHHHTTSGGGGS-HHHHHHTGGGS-HHHHHHIIIIIHHHHHHHHHTTS--

Foldseek 3Di:
DQDDQDDFPDQLCPCPPPDHSVCSCCCRVPQLVVLSVQLSVLCPPHPLRVDDLCRQQVCLVPPDPVSSVSSNVSSVSNVVVVVVRVPGD

Radius of gyration: 14.16 Å; Cα contacts (8 Å, |Δi|>4): 86; chains: 1; bounding box: 31×22×41 Å

pLDDT: mean 97.63, std 3.5, range [68.56, 98.88]

Solvent-accessible surface area (backbone atoms only — not comparable to full-atom values): 5157 Å² total; per-residue (Å²): 94,77,74,74,80,77,80,70,91,63,62,57,57,65,45,53,93,84,43,51,37,68,58,43,47,45,48,52,70,45,55,40,40,49,20,36,54,52,24,40,65,65,34,62,98,46,80,62,31,74,48,54,55,64,65,54,60,71,49,53,83,80,40,60,78,96,41,29,66,55,40,52,57,18,29,44,42,34,46,52,49,63,50,55,60,73,76,60,123

Mean predicted aligned error: 2.07 Å

Sequence (89 aa):
MAYTLPPLPYAYNALEPHIDARTMEIHHTKHHQAYINNVNAAIQGTDFEKLSVEELIRDLNKVPENIRTTVRNNGGGHANHSLFWTIMA

Nearest PDB structures (foldseek):
  2cdy-assembly3_C  TM=9.914E-01  e=3.054E-11  Deinococcus radiodurans R1 = ATCC 13939 = DSM 20539
  1y67-assembly1_B  TM=9.877E-01  e=3.267E-11  Deinococcus radiodurans
  2aw9-assembly1_B  TM=9.854E-01  e=4.001E-11  Deinococcus radiodurans
  2cdy-assembly4_D  TM=9.919E-01  e=5.609E-11  Deinococcus radiodurans R1 = ATCC 13939 = DSM 20539
  6qv9-assembly1_B  TM=9.944E-01  e=1.769E-10  Staphylococcus aureus